Protein AF-A0A7C4M947-F1 (afdb_monomer)

Foldseek 3Di:
DDDDDDPVRVVVVLVVCVVVVQKDWDWDDDPPDTDIDIDGDPNNVVVVVVVVVVCCVVPVVD

Nearest PDB structures (foldseek):
  5zhv-assembly1_B  TM=9.415E-01  e=1.895E-03  Mycobacterium tuberculosis H37Rv
  3l7w-assembly1_A-2  TM=7.456E-01  e=2.034E-03  Streptococcus mutans UA159
  3kn1-assembly1_A  TM=6.969E-01  e=1.986E-01  Homo sapiens
  2dqr-assembly1_B  TM=4.804E-01  e=3.178E-02  Bacillus subtilis
  2zih-assembly1_C  TM=7.239E-01  e=1.332E+00  Saccharomyces cerevisiae

pLDDT: mean 91.22, std 11.02, range [47.16, 98.5]

Mean predicted aligned error: 5.19 Å

Structure (mmCIF, N/CA/C/O backbone):
data_AF-A0A7C4M947-F1
#
_entry.id   AF-A0A7C4M947-F1
#
loop_
_atom_site.group_PDB
_atom_site.id
_atom_site.type_symbol
_atom_site.label_atom_id
_atom_site.label_alt_id
_atom_site.label_comp_id
_atom_site.label_asym_id
_atom_site.label_entity_id
_atom_site.label_seq_id
_atom_site.pdbx_PDB_ins_code
_atom_site.Cartn_x
_atom_site.Cartn_y
_atom_site.Cartn_z
_atom_site.occupancy
_atom_site.B_iso_or_equiv
_atom_site.auth_seq_id
_atom_site.auth_comp_id
_atom_site.auth_asym_id
_atom_site.auth_atom_id
_atom_site.pdbx_PDB_model_num
ATOM 1 N N . SER A 1 1 ? -1.356 22.177 -8.444 1.00 47.16 1 SER A N 1
ATOM 2 C CA . SER A 1 1 ? -2.798 21.865 -8.319 1.00 47.16 1 SER A CA 1
ATOM 3 C C . SER A 1 1 ? -2.944 20.437 -7.814 1.00 47.16 1 SER A C 1
ATOM 5 O O . SER A 1 1 ? -2.426 19.524 -8.438 1.00 47.16 1 SER A O 1
ATOM 7 N N . GLY A 1 2 ? -3.545 20.228 -6.640 1.00 67.19 2 GLY A N 1
ATOM 8 C CA . GLY A 1 2 ? -3.732 18.882 -6.083 1.00 67.19 2 GLY A CA 1
ATOM 9 C C . GLY A 1 2 ? -4.903 18.146 -6.740 1.00 67.19 2 GLY A C 1
ATOM 10 O O . GLY A 1 2 ? -5.918 18.762 -7.065 1.00 67.19 2 GLY A O 1
ATOM 11 N N . LEU A 1 3 ? -4.780 16.830 -6.912 1.00 75.50 3 LEU A N 1
ATOM 12 C CA . LEU A 1 3 ? -5.888 15.971 -7.334 1.00 75.50 3 LEU A CA 1
ATOM 13 C C . LEU A 1 3 ? -6.967 15.938 -6.240 1.00 75.50 3 LEU A C 1
ATOM 15 O O . LEU A 1 3 ? -6.715 15.497 -5.119 1.00 75.50 3 LEU A O 1
ATOM 19 N N . LYS A 1 4 ? -8.188 16.381 -6.561 1.00 81.69 4 LYS A N 1
ATOM 20 C CA . LYS A 1 4 ? -9.343 16.249 -5.661 1.00 81.69 4 LYS A CA 1
ATOM 21 C C . LYS A 1 4 ? -9.895 14.826 -5.742 1.00 81.69 4 LYS A C 1
ATOM 23 O O . LYS A 1 4 ? -10.721 14.522 -6.597 1.00 81.69 4 LYS A O 1
ATOM 28 N N . ILE A 1 5 ? -9.454 13.955 -4.838 1.00 80.88 5 ILE A N 1
ATOM 29 C CA . ILE A 1 5 ? -9.988 12.593 -4.714 1.00 80.88 5 ILE A CA 1
ATOM 30 C C . ILE A 1 5 ? -11.152 12.606 -3.719 1.00 80.88 5 ILE A C 1
ATOM 32 O O . ILE A 1 5 ? -10.994 12.998 -2.565 1.00 80.88 5 ILE A O 1
ATOM 36 N N . ARG A 1 6 ? -12.335 12.158 -4.153 1.00 87.25 6 ARG A N 1
ATOM 37 C CA . ARG A 1 6 ? -13.488 11.981 -3.257 1.00 87.25 6 ARG A CA 1
ATOM 38 C C . ARG A 1 6 ? -13.231 10.813 -2.302 1.00 87.25 6 ARG A C 1
ATOM 40 O O . ARG A 1 6 ? -12.751 9.764 -2.729 1.00 87.25 6 ARG A O 1
ATOM 47 N N . HIS A 1 7 ? -13.636 10.947 -1.038 1.00 78.19 7 HIS A N 1
ATOM 48 C CA . HIS 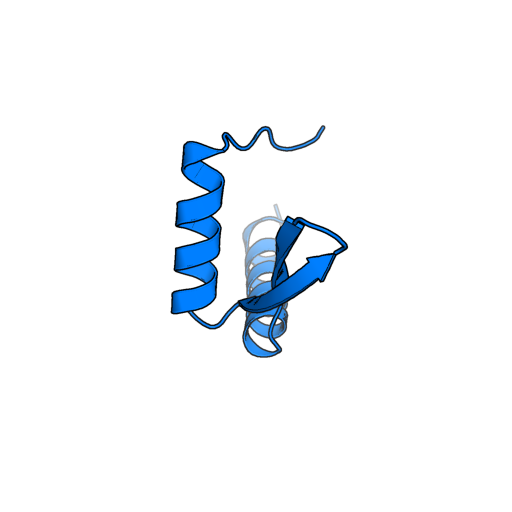A 1 7 ? -13.466 9.893 -0.026 1.00 78.19 7 HIS A CA 1
ATOM 49 C C . HIS A 1 7 ? -14.033 8.531 -0.461 1.00 78.19 7 HIS A C 1
ATOM 51 O O . HIS A 1 7 ? -13.389 7.508 -0.242 1.00 78.19 7 HIS A O 1
ATOM 57 N N . GLY A 1 8 ? -15.181 8.520 -1.152 1.00 87.00 8 GLY A N 1
ATOM 58 C CA . GLY A 1 8 ? -15.797 7.293 -1.673 1.00 87.00 8 GLY A CA 1
ATOM 59 C C . GLY A 1 8 ? -14.948 6.545 -2.710 1.00 87.00 8 GLY A C 1
ATOM 60 O O . GLY A 1 8 ? -15.084 5.335 -2.837 1.00 87.00 8 GLY A O 1
ATOM 61 N N . ALA A 1 9 ? -14.037 7.230 -3.407 1.00 88.56 9 ALA A N 1
ATOM 62 C CA . ALA A 1 9 ? -13.113 6.616 -4.364 1.00 88.56 9 ALA A CA 1
ATOM 63 C C . ALA A 1 9 ? -11.756 6.258 -3.732 1.00 88.56 9 ALA A C 1
ATOM 65 O O . ALA A 1 9 ? -11.103 5.308 -4.166 1.00 88.56 9 ALA A O 1
ATOM 66 N N . LEU A 1 10 ? -11.342 6.984 -2.687 1.00 91.75 10 LEU A N 1
ATOM 67 C CA . LEU A 1 10 ? -10.045 6.789 -2.040 1.00 91.75 10 LEU A CA 1
ATOM 68 C C . LEU A 1 10 ? -9.923 5.410 -1.383 1.00 91.75 10 LEU A C 1
ATOM 70 O O . LEU A 1 10 ? -8.931 4.716 -1.592 1.00 91.75 10 LEU A O 1
ATOM 74 N N . TYR A 1 11 ? -10.918 4.990 -0.600 1.00 91.81 11 TYR A N 1
ATOM 75 C CA . TYR A 1 11 ? -10.829 3.714 0.117 1.00 91.81 11 TYR A CA 1
ATOM 76 C C . TYR A 1 11 ? -10.826 2.492 -0.813 1.00 91.81 11 TYR A C 1
ATOM 78 O O . TYR A 1 11 ? -9.967 1.628 -0.622 1.00 91.81 11 TYR A O 1
ATOM 86 N N . PRO A 1 12 ? -11.689 2.411 -1.848 1.00 94.38 12 PRO A N 1
ATOM 87 C CA . PRO A 1 12 ? -11.583 1.354 -2.850 1.00 94.38 12 PRO A CA 1
ATOM 88 C C . PRO A 1 12 ? -10.231 1.338 -3.569 1.00 94.38 12 PRO A C 1
ATOM 90 O O . PRO A 1 12 ? -9.704 0.263 -3.840 1.00 94.38 12 PRO A O 1
ATOM 93 N N . L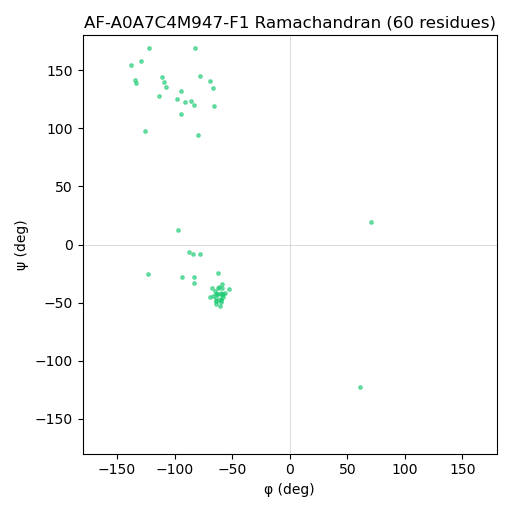EU A 1 13 ? -9.647 2.507 -3.856 1.00 95.06 13 LEU A N 1
ATOM 94 C CA . LEU A 1 13 ? -8.322 2.587 -4.470 1.00 95.06 13 LEU A CA 1
ATOM 95 C C . LEU A 1 13 ? -7.241 2.012 -3.547 1.00 95.06 13 LEU A C 1
ATOM 97 O O . LEU A 1 13 ? -6.487 1.141 -3.972 1.00 95.06 13 LEU A O 1
ATOM 101 N N . LEU A 1 14 ? -7.194 2.447 -2.284 1.00 95.62 14 LEU A N 1
ATOM 102 C CA . LEU A 1 14 ? -6.227 1.942 -1.304 1.00 95.62 14 LEU A CA 1
ATOM 103 C C . LEU A 1 14 ? -6.358 0.427 -1.116 1.00 95.62 14 LEU A C 1
ATOM 105 O O . LEU A 1 14 ? -5.352 -0.277 -1.119 1.00 95.62 14 LEU A O 1
ATOM 109 N N . ARG A 1 15 ? -7.592 -0.087 -1.043 1.00 95.50 15 ARG A N 1
ATOM 110 C CA . ARG A 1 15 ? -7.852 -1.529 -0.968 1.00 95.50 15 ARG A CA 1
ATOM 111 C C . ARG A 1 15 ? -7.298 -2.274 -2.185 1.00 95.50 15 ARG A C 1
ATOM 113 O O . ARG A 1 15 ? -6.589 -3.254 -2.009 1.00 95.50 15 ARG A O 1
ATOM 120 N N . LYS A 1 16 ? -7.557 -1.796 -3.406 1.00 97.38 16 LYS A N 1
ATOM 121 C CA . LYS A 1 16 ? -7.036 -2.422 -4.636 1.00 97.38 16 LYS A CA 1
ATOM 122 C C . LYS A 1 16 ? -5.507 -2.409 -4.699 1.00 97.38 16 LYS A C 1
ATOM 124 O O . LYS A 1 16 ? -4.906 -3.354 -5.200 1.00 97.38 16 LYS A O 1
ATOM 129 N N . LEU A 1 17 ? -4.868 -1.334 -4.235 1.00 97.94 17 LEU A N 1
ATOM 130 C CA . LEU A 1 17 ? -3.405 -1.245 -4.185 1.00 97.94 17 LEU A CA 1
ATOM 131 C C . LEU A 1 17 ? -2.813 -2.232 -3.168 1.00 97.94 17 LEU A C 1
ATOM 133 O O . LEU A 1 17 ? -1.771 -2.830 -3.438 1.00 97.94 17 LEU A O 1
ATOM 137 N N . GLU A 1 18 ? -3.491 -2.421 -2.036 1.00 97.94 18 GLU A N 1
ATOM 138 C CA . GLU A 1 18 ? -3.125 -3.392 -1.002 1.00 97.94 18 GLU A CA 1
ATOM 139 C C . GLU A 1 18 ? -3.326 -4.838 -1.487 1.00 97.94 18 GLU A C 1
ATOM 141 O O . GLU A 1 18 ? -2.406 -5.642 -1.385 1.00 97.94 18 GLU A O 1
ATOM 146 N N . GLU A 1 19 ? -4.454 -5.150 -2.136 1.00 98.00 19 GLU A N 1
ATOM 147 C CA . GLU A 1 19 ? -4.724 -6.460 -2.763 1.00 98.00 19 GLU A CA 1
ATOM 148 C C . GLU A 1 19 ? -3.686 -6.817 -3.842 1.00 98.00 19 GLU A C 1
ATOM 150 O O . GLU A 1 19 ? -3.304 -7.975 -3.994 1.00 98.00 19 GLU A O 1
ATOM 155 N N . LYS A 1 20 ? -3.168 -5.820 -4.570 1.00 97.88 20 LYS A N 1
ATOM 156 C CA . LYS A 1 20 ? -2.073 -6.004 -5.540 1.00 97.88 20 LYS A CA 1
ATOM 157 C C . LYS A 1 20 ? -0.688 -6.124 -4.889 1.00 97.88 20 LYS A C 1
ATOM 159 O O . LYS A 1 20 ? 0.290 -6.402 -5.593 1.00 97.88 20 LYS A O 1
ATOM 164 N N . GLY A 1 21 ? -0.579 -5.897 -3.581 1.00 98.31 21 GLY A N 1
ATOM 165 C CA . GLY A 1 21 ? 0.674 -5.903 -2.826 1.00 98.31 21 GLY A CA 1
ATOM 166 C C . GLY A 1 21 ? 1.592 -4.715 -3.122 1.00 98.31 21 GLY A C 1
ATOM 167 O O . GLY A 1 21 ? 2.794 -4.805 -2.883 1.00 98.31 21 GLY A O 1
ATOM 168 N N . LEU A 1 22 ? 1.064 -3.620 -3.681 1.00 98.50 22 LEU A N 1
ATOM 169 C CA . LEU A 1 22 ? 1.835 -2.404 -3.991 1.00 98.50 22 LEU A CA 1
ATOM 170 C C . LEU A 1 22 ? 1.986 -1.494 -2.767 1.00 98.50 22 LEU A C 1
ATOM 172 O O . LEU A 1 22 ? 2.960 -0.753 -2.642 1.00 98.50 22 LEU A O 1
ATOM 176 N N . ILE A 1 23 ? 1.023 -1.562 -1.853 1.00 98.50 23 ILE A N 1
ATOM 177 C CA . ILE A 1 23 ? 1.086 -0.922 -0.543 1.00 98.50 23 ILE A CA 1
ATOM 178 C C . ILE A 1 23 ? 0.743 -1.952 0.530 1.00 98.50 23 ILE A C 1
ATOM 180 O O . ILE A 1 23 ? 0.086 -2.953 0.257 1.00 98.50 23 ILE A O 1
ATOM 184 N N . THR A 1 24 ? 1.178 -1.688 1.750 1.00 98.19 24 THR A N 1
ATOM 185 C CA . THR A 1 24 ? 0.772 -2.412 2.954 1.00 98.19 24 THR A CA 1
ATOM 186 C C . THR A 1 24 ? 0.179 -1.428 3.946 1.00 98.19 24 THR A C 1
ATOM 188 O O . THR A 1 24 ? 0.298 -0.211 3.767 1.00 98.19 24 THR A O 1
ATOM 191 N N . SER A 1 25 ? -0.449 -1.932 5.000 1.00 97.19 25 SER A N 1
ATOM 192 C CA . SER A 1 25 ? -0.982 -1.094 6.054 1.00 97.19 25 SER A CA 1
ATOM 193 C C . SER A 1 25 ? -0.745 -1.635 7.451 1.00 97.19 25 SER A C 1
ATOM 195 O O . SER A 1 25 ? -0.617 -2.836 7.681 1.00 97.19 25 SER A O 1
ATOM 197 N N . GLN A 1 26 ? -0.730 -0.715 8.409 1.00 96.94 26 GLN A N 1
ATOM 198 C CA . GLN A 1 26 ? -0.648 -1.022 9.827 1.00 96.94 26 GLN A CA 1
ATOM 199 C C . GLN A 1 26 ? -1.664 -0.188 10.604 1.00 96.94 26 GLN A C 1
ATOM 201 O O . GLN A 1 26 ? -1.913 0.983 10.300 1.00 96.94 26 GLN A O 1
ATOM 206 N N . LYS A 1 27 ? -2.282 -0.800 11.617 1.00 95.56 27 LYS A N 1
ATOM 207 C CA . LYS A 1 27 ? -3.149 -0.084 12.556 1.00 95.56 27 LYS A CA 1
ATOM 208 C C . LYS A 1 27 ? -2.275 0.552 13.626 1.00 95.56 27 LYS A C 1
ATOM 210 O O . LYS A 1 27 ? -1.605 -0.151 14.372 1.00 95.56 27 LYS A O 1
ATOM 215 N N . GLN A 1 28 ? -2.338 1.870 13.737 1.00 95.50 28 GLN A N 1
ATOM 216 C CA . GLN A 1 28 ? -1.656 2.621 14.777 1.00 95.50 28 GLN A CA 1
ATOM 217 C C . GLN A 1 28 ? -2.689 3.255 15.705 1.00 95.50 28 GLN A C 1
ATOM 219 O O . GLN A 1 28 ? -3.615 3.943 15.261 1.00 95.50 28 GLN A O 1
ATOM 224 N N . LYS A 1 29 ? -2.535 3.020 17.008 1.00 93.69 29 LYS A N 1
ATOM 225 C CA . LYS A 1 29 ? -3.346 3.677 18.031 1.00 93.69 29 LYS A CA 1
ATOM 226 C C . LYS A 1 29 ? -2.707 5.018 18.372 1.00 93.69 29 LYS A C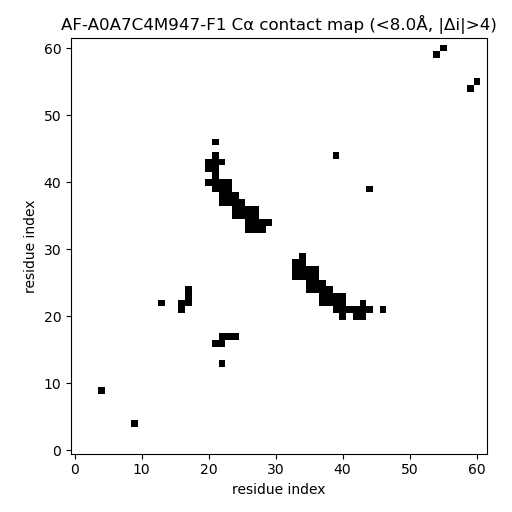 1
ATOM 228 O O . LYS A 1 29 ? -1.548 5.073 18.766 1.00 93.69 29 LYS A O 1
ATOM 233 N N . GLN A 1 30 ? -3.470 6.093 18.230 1.00 87.44 30 GLN A N 1
ATOM 234 C CA . GLN A 1 30 ? -3.065 7.434 18.631 1.00 87.44 30 GLN A CA 1
ATOM 235 C C . GLN A 1 30 ? -4.144 7.991 19.565 1.00 87.44 30 GLN A C 1
ATOM 237 O O . GLN A 1 30 ? -5.208 8.445 19.132 1.00 87.44 30 GLN A O 1
ATOM 242 N N . GLY A 1 31 ? -3.897 7.878 20.872 1.00 88.62 31 GLY A N 1
ATOM 243 C CA . GLY A 1 31 ? -4.882 8.196 21.908 1.00 88.62 31 GLY A CA 1
ATOM 244 C C . GLY A 1 31 ? -6.133 7.314 21.801 1.00 88.62 31 GLY A C 1
ATOM 245 O O . GLY A 1 31 ? -6.046 6.086 21.837 1.00 88.62 31 GLY A O 1
ATOM 246 N N . LYS A 1 32 ? -7.305 7.948 21.652 1.00 92.38 32 LYS A N 1
ATOM 247 C CA . LYS A 1 32 ? -8.606 7.266 21.500 1.00 92.38 32 LYS A CA 1
ATOM 248 C C . 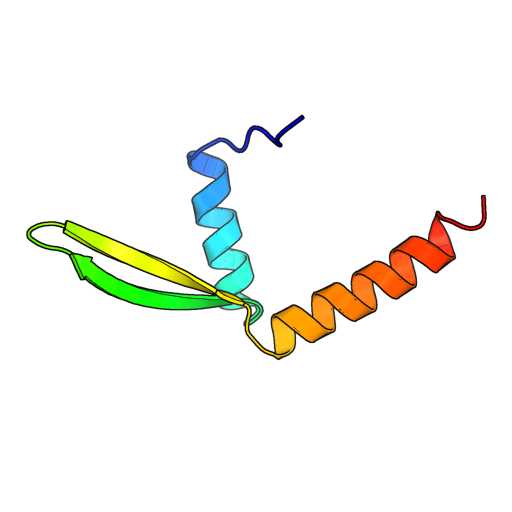LYS A 1 32 ? -8.919 6.831 20.061 1.00 92.38 32 LYS A C 1
ATOM 250 O O . LYS A 1 32 ? -9.921 6.159 19.843 1.00 92.38 32 LYS A O 1
ATOM 255 N N . ARG A 1 33 ? -8.111 7.227 19.069 1.00 93.25 33 ARG A N 1
ATOM 256 C CA . ARG A 1 33 ? -8.369 6.935 17.650 1.00 93.25 33 ARG A CA 1
ATOM 257 C C . ARG A 1 33 ? -7.403 5.878 17.130 1.00 93.25 33 ARG A C 1
ATOM 259 O O . ARG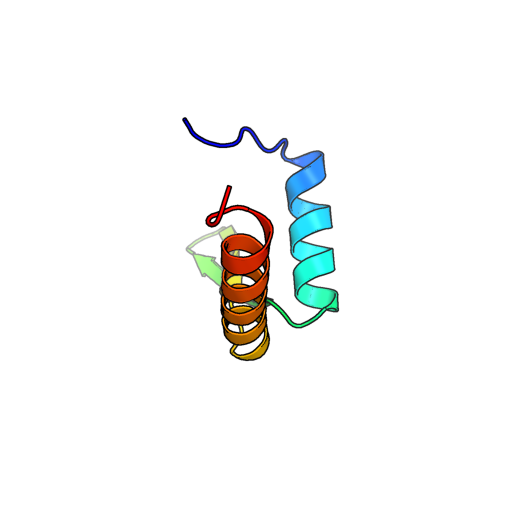 A 1 33 ? -6.195 5.976 17.336 1.00 93.25 33 ARG A O 1
ATOM 266 N N . THR A 1 34 ? -7.934 4.915 16.388 1.00 93.50 34 THR A N 1
ATOM 267 C CA . THR A 1 34 ? -7.132 3.976 15.598 1.00 93.50 34 THR A CA 1
ATOM 268 C C . THR A 1 34 ? -7.083 4.471 14.162 1.00 93.50 34 THR A C 1
ATOM 270 O O . THR A 1 34 ? -8.122 4.702 13.546 1.00 93.50 34 THR A O 1
ATOM 273 N N . ARG A 1 35 ? -5.875 4.642 13.625 1.00 93.38 35 ARG A N 1
ATOM 274 C CA . ARG A 1 35 ? -5.641 5.029 12.232 1.00 93.38 35 ARG A CA 1
ATOM 275 C C . ARG A 1 35 ? -5.033 3.856 11.475 1.00 93.38 35 ARG A C 1
ATOM 277 O O . ARG A 1 35 ? -4.226 3.116 12.030 1.00 93.38 35 ARG A O 1
ATOM 284 N N . LYS A 1 36 ? -5.410 3.699 10.208 1.00 93.44 36 LYS A N 1
ATOM 285 C CA . LYS A 1 36 ? -4.748 2.782 9.275 1.00 93.44 36 LYS A CA 1
ATOM 286 C C . LYS A 1 36 ? -3.711 3.593 8.499 1.00 93.44 36 LYS A C 1
ATOM 288 O O . LYS A 1 36 ? -4.086 4.502 7.761 1.00 93.44 36 LYS A O 1
ATOM 293 N N . ILE A 1 37 ? -2.434 3.316 8.733 1.00 95.69 37 ILE A N 1
ATOM 294 C CA . ILE A 1 37 ? -1.309 3.947 8.040 1.00 95.69 37 ILE A CA 1
ATOM 295 C C . ILE A 1 37 ? -0.922 3.044 6.881 1.00 95.69 37 ILE A C 1
ATOM 297 O O . ILE A 1 37 ? -0.811 1.838 7.080 1.00 95.69 37 ILE A O 1
ATOM 301 N N . TYR A 1 38 ? -0.758 3.61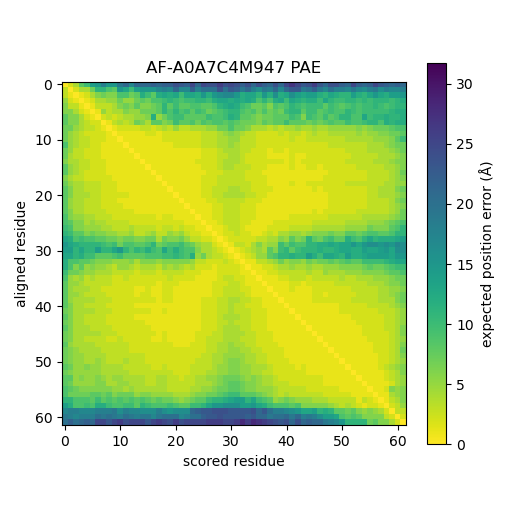5 5.691 1.00 96.75 38 TYR A N 1
ATOM 302 C CA . TYR A 1 38 ? -0.365 2.883 4.493 1.00 96.75 38 TYR A CA 1
ATOM 303 C C . TYR A 1 38 ? 1.063 3.244 4.103 1.00 96.75 38 TYR A C 1
ATOM 305 O O . TYR A 1 38 ? 1.428 4.419 4.134 1.00 96.75 38 TYR A O 1
ATOM 313 N N . THR A 1 39 ? 1.830 2.245 3.681 1.00 97.75 39 THR A N 1
ATOM 314 C CA . THR A 1 39 ? 3.223 2.399 3.252 1.00 97.75 39 THR A CA 1
ATOM 315 C C . THR A 1 39 ? 3.433 1.655 1.940 1.00 97.75 39 THR A C 1
ATOM 317 O O . THR A 1 39 ? 2.919 0.551 1.761 1.00 97.75 39 THR A O 1
ATOM 320 N N . THR A 1 40 ? 4.186 2.244 1.013 1.00 98.19 40 THR A N 1
ATOM 321 C CA . THR A 1 40 ? 4.554 1.592 -0.252 1.00 98.19 40 THR A CA 1
ATOM 322 C C . THR A 1 40 ? 5.484 0.408 0.005 1.00 98.19 40 THR A C 1
ATOM 324 O O . THR A 1 40 ? 6.441 0.527 0.769 1.00 98.19 40 THR A O 1
ATOM 327 N N . THR A 1 41 ? 5.219 -0.730 -0.635 1.00 98.50 41 THR A N 1
ATOM 328 C CA . THR A 1 41 ? 6.087 -1.917 -0.567 1.00 98.50 41 THR A CA 1
ATOM 329 C C . THR A 1 41 ? 7.251 -1.801 -1.553 1.00 98.50 41 THR A C 1
ATOM 331 O O . THR A 1 41 ? 7.221 -0.962 -2.453 1.00 98.50 41 THR A O 1
ATOM 334 N N . GLU A 1 42 ? 8.252 -2.681 -1.460 1.00 98.38 42 GLU A N 1
ATOM 335 C CA . GLU A 1 42 ? 9.302 -2.766 -2.490 1.00 98.38 42 GLU A CA 1
ATOM 336 C C . GLU A 1 42 ? 8.713 -3.050 -3.879 1.00 98.38 42 GLU A C 1
ATOM 338 O O . GLU A 1 42 ? 9.024 -2.351 -4.839 1.00 98.38 42 GLU A O 1
ATOM 343 N N . LYS A 1 43 ? 7.736 -3.966 -3.968 1.00 98.25 43 LYS A N 1
ATOM 344 C CA . LYS A 1 43 ? 6.972 -4.213 -5.203 1.00 98.25 43 LYS A CA 1
ATOM 345 C C . LYS A 1 43 ? 6.308 -2.935 -5.729 1.00 98.25 43 LYS A C 1
ATOM 347 O O . LYS A 1 43 ? 6.314 -2.685 -6.932 1.00 98.25 43 LYS A O 1
ATOM 352 N N . GLY A 1 44 ? 5.737 -2.123 -4.838 1.00 98.31 44 GLY A N 1
ATOM 353 C CA . GLY A 1 44 ? 5.150 -0.828 -5.177 1.00 98.31 44 GLY A CA 1
ATOM 354 C C . GLY A 1 44 ? 6.166 0.168 -5.733 1.00 98.31 44 GLY A C 1
ATOM 355 O O . GLY A 1 44 ? 5.879 0.834 -6.725 1.00 98.31 44 GLY A O 1
ATOM 356 N N . LYS A 1 45 ? 7.362 0.243 -5.140 1.00 98.25 45 LYS A N 1
ATOM 357 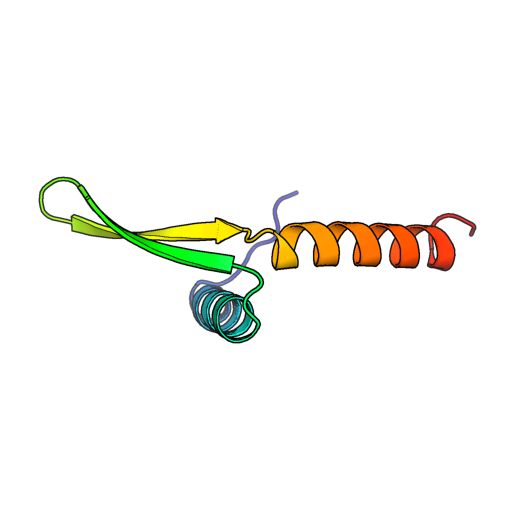C CA . LYS A 1 45 ? 8.449 1.107 -5.625 1.00 98.25 45 LYS A CA 1
ATOM 358 C C . LYS A 1 45 ? 8.920 0.685 -7.017 1.00 98.25 45 LYS A C 1
ATOM 360 O O . LYS A 1 45 ? 8.968 1.529 -7.908 1.00 98.25 45 LYS A O 1
ATOM 365 N N . THR A 1 46 ? 9.176 -0.609 -7.230 1.00 98.25 46 THR A N 1
ATOM 366 C CA . THR A 1 46 ? 9.549 -1.143 -8.551 1.00 98.25 46 THR A CA 1
ATOM 367 C C . THR A 1 46 ? 8.468 -0.856 -9.589 1.00 98.25 46 THR A C 1
ATOM 369 O O . THR A 1 46 ? 8.775 -0.392 -10.681 1.00 98.25 46 THR A O 1
ATOM 372 N N . TYR A 1 47 ? 7.191 -1.047 -9.237 1.00 97.75 47 TYR A N 1
ATOM 373 C CA . TYR A 1 47 ? 6.073 -0.739 -10.129 1.00 97.75 47 TYR A CA 1
ATOM 374 C C . TYR A 1 47 ? 6.076 0.730 -10.575 1.00 97.75 47 TYR A C 1
ATOM 376 O O . TYR A 1 47 ? 5.905 1.011 -11.759 1.00 97.75 47 TYR A O 1
ATOM 384 N N . ILE A 1 48 ? 6.286 1.668 -9.643 1.00 97.25 48 ILE A N 1
ATOM 385 C CA . ILE A 1 48 ? 6.359 3.105 -9.950 1.00 97.25 48 ILE A CA 1
ATOM 386 C C . ILE A 1 48 ? 7.544 3.399 -10.874 1.00 97.25 48 ILE A C 1
ATOM 388 O O . ILE A 1 48 ? 7.389 4.150 -11.835 1.00 97.25 48 ILE A O 1
ATOM 392 N N . GLN A 1 49 ? 8.705 2.796 -10.616 1.00 97.38 49 GLN A N 1
ATOM 393 C CA . GLN A 1 49 ? 9.886 2.972 -11.456 1.00 97.38 49 GLN A CA 1
ATOM 394 C C . GLN A 1 49 ? 9.630 2.495 -12.892 1.00 97.38 49 GLN A C 1
ATOM 396 O O . GLN A 1 49 ? 9.785 3.277 -13.827 1.00 97.38 49 GLN A O 1
ATOM 401 N N . THR A 1 50 ? 9.151 1.260 -13.068 1.00 96.94 50 THR A N 1
ATOM 402 C CA . THR A 1 50 ? 8.813 0.712 -14.391 1.00 96.94 50 THR A CA 1
ATOM 403 C C . THR A 1 50 ? 7.747 1.551 -15.092 1.00 96.94 50 THR A C 1
ATOM 405 O O . THR A 1 50 ? 7.861 1.831 -16.284 1.00 96.94 50 THR A O 1
ATOM 408 N N . PHE A 1 51 ? 6.719 1.991 -14.362 1.00 95.88 51 PHE A N 1
ATOM 409 C CA . PHE A 1 51 ? 5.689 2.864 -14.914 1.00 95.88 51 PHE A CA 1
ATOM 410 C C . PHE A 1 51 ? 6.283 4.174 -15.441 1.00 95.88 51 PHE A C 1
ATOM 412 O O . PHE A 1 51 ? 5.977 4.559 -16.565 1.00 95.88 51 PHE A O 1
ATOM 419 N N . ASN A 1 52 ? 7.154 4.831 -14.672 1.00 95.62 52 ASN A N 1
ATOM 420 C CA . ASN A 1 52 ? 7.790 6.084 -15.081 1.00 95.62 52 ASN A CA 1
ATOM 421 C C . ASN A 1 52 ? 8.704 5.893 -16.295 1.00 95.62 52 ASN A C 1
ATOM 423 O O . ASN A 1 52 ? 8.697 6.722 -17.201 1.00 95.62 52 ASN A O 1
ATOM 427 N N . GLU A 1 53 ? 9.458 4.794 -16.347 1.00 95.62 53 GLU A N 1
ATOM 428 C CA . GLU A 1 53 ? 10.289 4.456 -17.506 1.00 95.62 53 GLU A CA 1
ATOM 429 C C . GLU A 1 53 ? 9.443 4.287 -18.775 1.00 95.62 53 GLU A C 1
ATOM 431 O O . GLU A 1 53 ? 9.759 4.875 -19.810 1.00 95.62 53 GLU A O 1
ATOM 436 N N . ILE A 1 54 ? 8.343 3.529 -18.698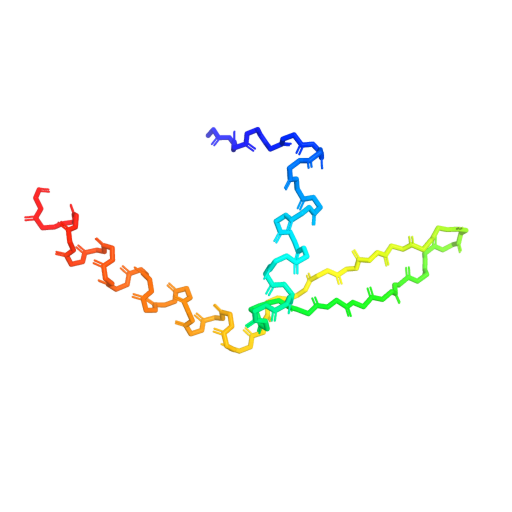 1.00 95.69 54 ILE A N 1
ATOM 437 C CA . ILE A 1 54 ? 7.419 3.330 -19.825 1.00 95.69 54 ILE A CA 1
ATOM 438 C C . ILE A 1 54 ? 6.754 4.650 -20.213 1.00 95.69 54 ILE A C 1
ATOM 440 O O . ILE A 1 54 ? 6.692 4.987 -21.396 1.00 95.69 54 ILE A O 1
ATOM 444 N N . PHE A 1 55 ? 6.269 5.406 -19.228 1.00 94.94 55 PHE A N 1
ATOM 445 C CA . PHE A 1 55 ? 5.589 6.676 -19.443 1.00 94.94 55 PHE A CA 1
ATOM 446 C C . PHE A 1 55 ? 6.505 7.673 -20.157 1.00 94.94 55 PHE A C 1
ATOM 448 O O . PHE A 1 55 ? 6.135 8.210 -21.197 1.00 94.94 55 PHE A O 1
ATOM 455 N N . ASN A 1 56 ? 7.735 7.851 -19.675 1.00 94.31 56 ASN A N 1
ATOM 456 C CA . ASN A 1 56 ? 8.696 8.760 -20.292 1.00 94.31 56 ASN A CA 1
ATOM 457 C C . ASN A 1 56 ? 9.073 8.315 -21.710 1.00 94.31 56 ASN A C 1
ATOM 459 O O . ASN A 1 56 ? 9.084 9.138 -22.618 1.00 94.31 56 ASN A O 1
ATOM 463 N N . LYS A 1 57 ? 9.297 7.016 -21.947 1.00 92.25 57 LYS A N 1
ATOM 464 C CA . LYS A 1 57 ? 9.556 6.509 -23.308 1.00 92.25 57 LYS A CA 1
ATOM 465 C C . LYS A 1 57 ? 8.386 6.754 -24.263 1.00 92.25 57 LYS A C 1
ATOM 467 O O . LYS A 1 57 ? 8.602 7.019 -25.438 1.00 92.25 57 LYS A O 1
ATOM 472 N N . THR A 1 58 ? 7.157 6.650 -23.763 1.00 92.50 58 THR A N 1
ATOM 473 C CA . THR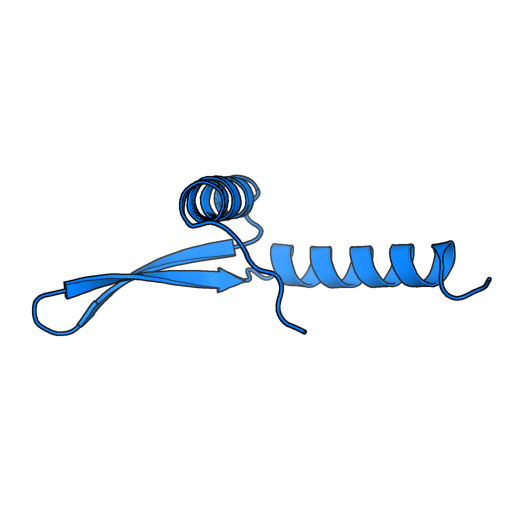 A 1 58 ? 5.943 6.742 -24.587 1.00 92.50 58 THR A CA 1
ATOM 474 C C . THR A 1 58 ? 5.524 8.191 -24.847 1.00 92.50 58 THR A C 1
ATOM 476 O O . THR A 1 58 ? 4.977 8.486 -25.909 1.00 92.50 58 THR A O 1
ATOM 479 N N . PHE A 1 59 ? 5.767 9.094 -23.892 1.00 89.00 59 PHE A N 1
ATOM 480 C CA . PHE A 1 59 ? 5.208 10.448 -23.907 1.00 89.00 59 PHE A CA 1
ATOM 481 C C . PHE A 1 59 ? 6.244 11.577 -23.849 1.00 89.00 59 PHE A C 1
ATOM 483 O O . PHE A 1 59 ? 5.932 12.658 -24.326 1.00 89.00 59 PHE A O 1
ATOM 490 N N . ALA A 1 60 ? 7.450 11.368 -23.307 1.00 69.25 60 ALA A N 1
ATOM 491 C CA . ALA A 1 60 ? 8.452 12.436 -23.159 1.00 69.25 60 ALA A CA 1
ATOM 492 C C . ALA A 1 60 ? 9.357 12.627 -24.395 1.00 69.25 60 ALA A C 1
ATOM 494 O O . ALA A 1 60 ? 10.152 13.559 -24.426 1.00 69.25 60 ALA A O 1
ATOM 495 N N . GLY A 1 61 ? 9.253 11.750 -25.401 1.00 60.09 61 GLY A N 1
ATOM 496 C CA . GLY A 1 61 ? 9.929 11.881 -26.701 1.00 60.09 61 GLY A CA 1
ATOM 497 C C . GLY A 1 61 ? 9.061 12.483 -27.816 1.00 60.09 61 GLY A C 1
ATOM 498 O O . GLY A 1 61 ? 9.433 12.368 -28.981 1.00 60.09 61 GLY A O 1
ATOM 499 N N . ARG A 1 62 ? 7.897 13.053 -27.478 1.00 51.69 62 ARG A N 1
ATOM 500 C CA . ARG A 1 62 ? 7.043 13.842 -28.378 1.00 51.69 62 ARG A CA 1
ATOM 501 C C . ARG A 1 62 ? 7.026 15.297 -27.944 1.00 51.69 62 ARG A C 1
ATOM 503 O O . ARG A 1 62 ? 7.073 15.524 -26.716 1.00 51.69 62 ARG A O 1
#

Sequence (62 aa):
SGLKIRHGALYPLLRKLEEKGLITSQKQKQGKRTRKIYTTTEKGKTYIQTFNEIFNKTFAGR

Radius of gyration: 15.41 Å; Cα contacts (8 Å, |Δi|>4): 47; chains: 1; bounding box: 26×28×50 Å

Secondary structure (DSSP, 8-state):
------HHHHHHHHHHHHHTTSEEEEEEEETTEEEEEEEE-HHHHHHHHHHHHHHHHHHTT-

Solvent-accessible surface area (backbone atoms only — not comparable to full-atom values): 3774 Å² total; per-residue (Å²): 136,82,85,87,76,53,71,85,57,46,57,60,49,54,50,54,37,36,78,70,49,29,27,46,74,47,82,44,78,57,88,94,45,78,43,80,47,74,46,75,29,72,61,26,52,52,50,52,51,54,50,51,55,53,47,43,69,72,54,68,81,108